Protein AF-A0A0S8K098-F1 (afdb_monomer_lite)

Foldseek 3Di:
DVVCVVQPPCCVPPPPLVVLVVVLVVLCCCQVPVCQVVLQVVCCVPPVDDPDGRDGPCCPPNNVNVVVSCVSNVVSVVVVVVVVVVVVVVVVVD

Structure (mmCIF, N/CA/C/O backbone):
data_AF-A0A0S8K098-F1
#
_entry.id   AF-A0A0S8K098-F1
#
loop_
_atom_site.group_PDB
_atom_site.id
_atom_site.type_symbol
_atom_site.label_atom_id
_atom_site.label_alt_id
_atom_site.label_comp_id
_atom_site.label_asym_id
_atom_site.label_entity_id
_atom_site.label_seq_id
_atom_site.pdbx_PDB_ins_code
_atom_site.Cartn_x
_atom_site.Cartn_y
_atom_site.Cartn_z
_atom_site.occupancy
_atom_site.B_iso_or_equiv
_atom_site.auth_seq_id
_atom_site.auth_comp_id
_atom_site.auth_asym_id
_atom_site.auth_atom_id
_atom_site.pdbx_PDB_model_num
ATOM 1 N N . MET A 1 1 ? -26.583 -14.769 -9.187 1.00 51.81 1 MET A N 1
ATOM 2 C CA . MET A 1 1 ? -26.364 -15.843 -8.188 1.00 51.81 1 MET A CA 1
ATOM 3 C C . MET A 1 1 ? -24.933 -16.410 -8.163 1.00 51.81 1 MET A C 1
ATOM 5 O O . MET A 1 1 ? -24.611 -17.131 -7.235 1.00 51.81 1 MET A O 1
ATOM 9 N N . VAL A 1 2 ? -24.041 -16.075 -9.111 1.00 57.16 2 VAL A N 1
ATOM 10 C CA . VAL A 1 2 ? -22.662 -16.619 -9.139 1.00 57.16 2 VAL A CA 1
ATOM 11 C C . VAL A 1 2 ? -21.720 -15.933 -8.135 1.00 57.16 2 VAL A C 1
ATOM 13 O O . VAL A 1 2 ? -20.857 -16.592 -7.568 1.00 57.16 2 VAL A O 1
ATOM 16 N N . MET A 1 3 ? -21.920 -14.642 -7.844 1.00 55.78 3 MET A N 1
ATOM 17 C CA . MET A 1 3 ? -21.032 -13.882 -6.945 1.00 55.78 3 MET A CA 1
ATOM 18 C C . MET A 1 3 ? -21.158 -14.274 -5.463 1.00 55.78 3 MET A C 1
ATOM 20 O O . MET A 1 3 ? -20.157 -14.286 -4.755 1.00 55.78 3 MET A O 1
ATOM 24 N N . ALA A 1 4 ? -22.349 -14.684 -5.013 1.00 58.31 4 ALA A N 1
ATOM 25 C CA . ALA A 1 4 ? -22.595 -15.094 -3.624 1.00 58.31 4 ALA A CA 1
ATOM 26 C C . ALA A 1 4 ? -21.876 -16.400 -3.231 1.00 58.31 4 ALA A C 1
ATOM 28 O O . ALA A 1 4 ? -21.648 -16.659 -2.056 1.00 58.31 4 ALA A O 1
ATOM 29 N N . LYS A 1 5 ? -21.495 -17.236 -4.209 1.00 59.31 5 LYS A N 1
ATOM 30 C CA . LYS A 1 5 ? -20.763 -18.484 -3.944 1.00 59.31 5 LYS A CA 1
ATOM 31 C C . LYS A 1 5 ? -19.287 -18.242 -3.602 1.00 59.31 5 LYS A C 1
ATOM 33 O O . LYS A 1 5 ? -18.704 -19.029 -2.866 1.00 59.31 5 LYS A O 1
ATOM 38 N N . TRP A 1 6 ? -18.686 -17.187 -4.154 1.00 61.25 6 TRP A N 1
ATOM 39 C CA . TRP A 1 6 ? -17.267 -16.859 -3.959 1.00 61.25 6 TRP A CA 1
ATOM 40 C C . TRP A 1 6 ? -17.048 -15.910 -2.784 1.00 61.25 6 TRP A C 1
ATOM 42 O O . TRP A 1 6 ? -16.055 -16.020 -2.070 1.00 61.25 6 TRP A O 1
ATOM 52 N N . PHE A 1 7 ? -18.006 -15.014 -2.561 1.00 63.59 7 PHE A N 1
ATOM 53 C CA . PHE A 1 7 ? -18.034 -14.095 -1.437 1.00 63.59 7 PHE A CA 1
ATOM 54 C C . PHE A 1 7 ? -19.246 -14.464 -0.586 1.00 63.59 7 PHE A C 1
ATOM 56 O O . PHE A 1 7 ? -20.337 -13.945 -0.808 1.00 63.59 7 PHE A O 1
ATOM 63 N N . GLY A 1 8 ? -19.072 -15.421 0.332 1.00 66.62 8 GLY A N 1
ATOM 64 C CA . GLY A 1 8 ? -20.110 -15.733 1.317 1.00 66.62 8 GLY A CA 1
ATOM 65 C C . GLY A 1 8 ? -20.501 -14.475 2.100 1.00 66.62 8 GLY A C 1
ATOM 66 O O . GLY A 1 8 ? -19.711 -13.531 2.166 1.00 66.62 8 GLY A O 1
ATOM 67 N N . ASP A 1 9 ? -21.691 -14.469 2.704 1.00 69.00 9 ASP A N 1
ATOM 68 C CA . ASP A 1 9 ? -22.318 -13.280 3.317 1.00 69.00 9 ASP A CA 1
ATOM 69 C C . ASP A 1 9 ? -21.433 -12.525 4.338 1.00 69.00 9 ASP A C 1
ATOM 71 O O . ASP A 1 9 ? -21.672 -11.357 4.637 1.00 69.00 9 ASP A O 1
ATOM 75 N N . ASP A 1 10 ? -20.368 -13.155 4.836 1.00 77.94 10 ASP A N 1
ATOM 76 C CA . ASP A 1 10 ? -19.429 -12.599 5.811 1.00 77.94 10 ASP A CA 1
ATOM 77 C C . ASP A 1 10 ? -18.129 -12.006 5.207 1.00 77.94 10 ASP A C 1
ATOM 79 O O . ASP A 1 10 ? -17.351 -11.359 5.909 1.00 77.94 10 ASP A O 1
ATOM 83 N N . TRP A 1 11 ? -17.874 -12.148 3.898 1.00 82.00 11 TRP A N 1
ATOM 84 C CA . TRP A 1 11 ? -16.592 -11.756 3.281 1.00 82.00 11 TRP A CA 1
ATOM 85 C C . TRP A 1 11 ? -16.235 -10.276 3.492 1.00 82.00 11 TRP A C 1
ATOM 87 O O . TRP A 1 11 ? -15.098 -9.947 3.845 1.00 82.00 11 TRP A O 1
ATOM 97 N N . MET A 1 12 ? -17.215 -9.381 3.334 1.00 77.38 12 MET A N 1
ATOM 98 C CA . MET A 1 12 ? -17.026 -7.940 3.549 1.00 77.38 12 MET A CA 1
ATOM 99 C C . MET A 1 12 ? -16.654 -7.604 5.001 1.00 77.38 12 MET A C 1
ATOM 101 O O . MET A 1 12 ? -15.981 -6.604 5.246 1.00 77.38 12 MET A O 1
ATOM 105 N N . ARG A 1 13 ? -17.071 -8.430 5.969 1.00 72.31 13 ARG A N 1
ATOM 106 C CA . ARG A 1 13 ? -16.773 -8.236 7.393 1.00 72.31 13 ARG A CA 1
ATOM 107 C C . ARG A 1 13 ? -15.424 -8.823 7.782 1.00 72.31 13 ARG A C 1
ATOM 109 O O . ARG A 1 13 ? -14.664 -8.151 8.476 1.00 72.31 13 ARG A O 1
ATOM 116 N N . THR A 1 14 ? -15.123 -10.046 7.352 1.00 78.12 14 THR A N 1
ATOM 117 C CA . THR A 1 14 ? -13.954 -10.784 7.855 1.00 78.12 14 THR A CA 1
ATOM 118 C C . THR A 1 14 ? -12.743 -10.738 6.936 1.00 78.12 14 THR A C 1
ATOM 120 O O . THR A 1 14 ? -11.621 -10.610 7.424 1.00 78.12 14 THR A O 1
ATOM 123 N N . GLN A 1 15 ? -12.937 -10.795 5.618 1.00 84.19 15 GLN A N 1
ATOM 124 C CA . GLN A 1 15 ? -11.840 -10.946 4.655 1.00 84.19 15 GLN A CA 1
ATOM 125 C C . GLN A 1 15 ? -11.424 -9.628 3.996 1.00 84.19 15 GLN A C 1
ATOM 127 O O . GLN A 1 15 ? -10.258 -9.463 3.648 1.00 84.19 15 GLN A O 1
ATOM 132 N N . TRP A 1 16 ? -12.323 -8.649 3.868 1.00 87.25 16 TRP A N 1
ATOM 133 C CA . TRP A 1 16 ? -11.989 -7.373 3.223 1.00 87.25 16 TRP A CA 1
ATOM 134 C C . TRP A 1 16 ? -10.829 -6.635 3.918 1.00 87.25 16 TRP A C 1
ATOM 136 O O . TRP A 1 16 ? -9.880 -6.206 3.261 1.00 87.25 16 TRP A O 1
ATOM 146 N N . ARG A 1 17 ? -10.851 -6.554 5.257 1.00 88.50 17 ARG A N 1
ATOM 147 C CA . ARG A 1 17 ? -9.817 -5.865 6.056 1.00 88.50 17 ARG A CA 1
ATOM 148 C C . ARG A 1 17 ? -8.399 -6.418 5.816 1.00 88.50 17 ARG A C 1
ATOM 150 O O . ARG A 1 17 ? -7.515 -5.617 5.511 1.00 88.50 17 ARG A O 1
ATOM 157 N N . PRO A 1 18 ? -8.138 -7.739 5.920 1.00 90.25 18 PRO A N 1
ATOM 158 C CA . PRO A 1 18 ? -6.819 -8.286 5.599 1.00 90.25 18 PRO A CA 1
ATOM 159 C C . PRO A 1 18 ? -6.489 -8.208 4.102 1.00 90.25 18 PRO A C 1
ATOM 161 O O . PRO A 1 18 ? -5.332 -7.965 3.756 1.00 90.25 18 PRO A O 1
ATOM 164 N N . MET A 1 19 ? -7.475 -8.333 3.207 1.00 91.62 19 MET A N 1
ATOM 165 C CA . MET A 1 19 ? -7.230 -8.242 1.763 1.00 91.62 19 MET A CA 1
ATOM 166 C C . MET A 1 19 ? -6.710 -6.869 1.327 1.00 91.62 19 MET A C 1
ATOM 168 O O . MET A 1 19 ? -5.837 -6.808 0.464 1.00 91.62 19 MET A O 1
ATOM 172 N N . MET A 1 20 ? -7.155 -5.775 1.956 1.00 92.31 20 MET A N 1
ATOM 173 C CA . MET A 1 20 ? -6.613 -4.439 1.670 1.00 92.31 20 MET A CA 1
ATOM 174 C C . MET A 1 20 ? -5.112 -4.335 1.978 1.00 92.31 20 MET A C 1
ATOM 176 O O . MET A 1 20 ? -4.376 -3.696 1.225 1.00 92.31 20 MET A O 1
ATOM 180 N N . ALA A 1 21 ? -4.636 -4.992 3.043 1.00 93.56 21 ALA A N 1
ATOM 181 C CA . ALA A 1 21 ? -3.213 -5.016 3.386 1.00 93.56 21 ALA A CA 1
ATOM 182 C C . ALA A 1 21 ? -2.402 -5.831 2.372 1.00 93.56 21 ALA A C 1
ATOM 184 O O . ALA A 1 21 ? -1.315 -5.421 1.970 1.00 93.56 21 ALA A O 1
ATOM 185 N N . ILE A 1 22 ? -2.949 -6.961 1.919 1.00 95.00 22 ILE A N 1
ATOM 186 C CA . ILE A 1 22 ? -2.309 -7.811 0.910 1.00 95.00 22 ILE A CA 1
ATOM 187 C C . ILE A 1 22 ? -2.180 -7.057 -0.415 1.00 95.00 22 ILE A C 1
ATOM 189 O O . ILE A 1 22 ? -1.095 -7.014 -0.990 1.00 95.00 22 ILE A O 1
ATOM 193 N N . VAL A 1 23 ? -3.254 -6.407 -0.869 1.00 95.56 23 VAL A N 1
ATOM 194 C CA . VAL A 1 23 ? -3.242 -5.593 -2.093 1.00 95.56 23 VAL A CA 1
ATOM 195 C C . VAL A 1 23 ? -2.198 -4.478 -2.000 1.00 95.56 23 VAL A C 1
ATOM 197 O O . VAL A 1 23 ? -1.405 -4.318 -2.925 1.00 95.56 23 VAL A O 1
ATOM 200 N N . TYR A 1 24 ? -2.137 -3.763 -0.871 1.00 96.44 24 TYR A N 1
ATOM 201 C CA . TYR A 1 24 ? -1.124 -2.730 -0.639 1.00 96.44 24 TYR A CA 1
ATOM 202 C C . TYR A 1 24 ? 0.304 -3.272 -0.770 1.00 96.44 24 TYR A C 1
ATOM 204 O O . TYR A 1 24 ? 1.132 -2.690 -1.472 1.00 96.44 24 TYR A O 1
ATOM 212 N N . MET A 1 25 ? 0.590 -4.409 -0.130 1.00 96.56 25 MET A N 1
ATOM 213 C CA . MET A 1 25 ? 1.920 -5.018 -0.165 1.00 96.56 25 MET A CA 1
ATOM 214 C C . MET A 1 25 ? 2.298 -5.512 -1.561 1.00 96.56 25 MET A C 1
ATOM 216 O O . MET A 1 25 ? 3.437 -5.311 -1.974 1.00 96.56 25 MET A O 1
ATOM 220 N N . ILE A 1 26 ? 1.358 -6.109 -2.300 1.00 97.50 26 ILE A N 1
ATOM 221 C CA . ILE A 1 26 ? 1.597 -6.563 -3.677 1.00 97.50 26 ILE A CA 1
ATOM 222 C C . ILE A 1 26 ? 1.929 -5.375 -4.578 1.00 97.50 26 ILE A C 1
ATOM 224 O O . ILE A 1 26 ? 2.918 -5.428 -5.303 1.00 97.50 26 ILE A O 1
ATOM 228 N N . ILE A 1 27 ? 1.149 -4.293 -4.508 1.00 96.69 27 ILE A N 1
ATOM 229 C CA . ILE A 1 27 ? 1.376 -3.112 -5.349 1.00 96.69 27 ILE A CA 1
ATOM 230 C C . ILE A 1 27 ? 2.756 -2.505 -5.063 1.00 96.69 27 ILE A C 1
ATOM 232 O O . ILE A 1 27 ? 3.515 -2.264 -5.999 1.00 96.69 27 ILE A O 1
ATOM 236 N N . ASN A 1 28 ? 3.122 -2.337 -3.788 1.00 96.25 28 ASN A N 1
ATOM 237 C CA . ASN A 1 28 ? 4.435 -1.797 -3.421 1.00 96.25 28 ASN A CA 1
ATOM 238 C C . ASN A 1 28 ? 5.587 -2.726 -3.821 1.00 96.25 28 ASN A C 1
ATOM 240 O O . ASN A 1 28 ? 6.641 -2.254 -4.238 1.00 96.25 28 ASN A O 1
ATOM 244 N N . LEU A 1 29 ? 5.405 -4.045 -3.707 1.00 97.25 29 LEU A N 1
ATOM 245 C CA . LEU A 1 29 ? 6.403 -5.019 -4.145 1.00 97.25 29 LEU A CA 1
ATOM 246 C C . LEU A 1 29 ? 6.605 -4.943 -5.661 1.00 97.25 29 LEU A C 1
ATOM 248 O O . LEU A 1 29 ? 7.737 -4.951 -6.141 1.00 97.25 29 LEU A O 1
ATOM 252 N N . CYS A 1 30 ? 5.520 -4.839 -6.426 1.00 96.50 30 CYS A N 1
ATOM 253 C CA . CYS A 1 30 ? 5.612 -4.661 -7.866 1.00 96.50 30 CYS A CA 1
ATOM 254 C C . CYS A 1 30 ? 6.345 -3.364 -8.225 1.00 96.50 30 CYS A C 1
ATOM 256 O O . CYS A 1 30 ? 7.259 -3.402 -9.044 1.00 96.50 30 CYS A O 1
ATOM 258 N N . ASP A 1 31 ? 6.001 -2.247 -7.587 1.00 95.88 31 ASP A N 1
ATOM 259 C CA . ASP A 1 31 ? 6.523 -0.931 -7.958 1.00 95.88 31 ASP A CA 1
ATOM 260 C C . ASP A 1 31 ? 7.970 -0.675 -7.503 1.00 95.88 31 ASP A C 1
ATOM 262 O O . ASP A 1 31 ? 8.730 -0.010 -8.205 1.00 95.88 31 ASP A O 1
ATOM 266 N N . PHE A 1 32 ? 8.392 -1.242 -6.367 1.00 94.25 32 PHE A N 1
ATOM 267 C CA . PHE A 1 32 ? 9.752 -1.052 -5.847 1.00 94.25 32 PHE A CA 1
ATOM 268 C C . PHE A 1 32 ? 10.725 -2.190 -6.156 1.00 94.25 32 PHE A C 1
ATOM 270 O O . PHE A 1 32 ? 11.933 -1.975 -6.074 1.00 94.25 32 PHE A O 1
ATOM 277 N N . LEU A 1 33 ? 10.241 -3.386 -6.506 1.00 95.62 33 LEU A N 1
ATOM 278 C CA . LEU A 1 33 ? 11.108 -4.529 -6.806 1.00 95.62 33 LEU A CA 1
ATOM 279 C C . LEU A 1 33 ? 10.946 -5.005 -8.247 1.00 95.62 33 LEU A C 1
ATOM 281 O O . LEU A 1 33 ? 11.915 -5.019 -9.003 1.00 95.62 33 LEU A O 1
ATOM 285 N N . VAL A 1 34 ? 9.734 -5.397 -8.640 1.00 96.06 34 VAL A N 1
ATOM 286 C CA . VAL A 1 34 ? 9.528 -6.086 -9.924 1.00 96.06 34 VAL A CA 1
ATOM 287 C C . VAL A 1 34 ? 9.749 -5.139 -11.103 1.00 96.06 34 VAL A C 1
ATOM 289 O O . VAL A 1 34 ? 10.544 -5.443 -11.991 1.00 96.06 34 VAL A O 1
ATOM 292 N N . PHE A 1 35 ? 9.088 -3.983 -11.119 1.00 95.06 35 PHE A N 1
ATOM 293 C CA . PHE A 1 35 ? 9.157 -3.046 -12.238 1.00 95.06 35 PHE A CA 1
ATOM 294 C C . PHE A 1 35 ? 10.541 -2.415 -12.424 1.00 95.06 35 PHE A C 1
ATOM 296 O O . PHE A 1 35 ? 10.994 -2.402 -13.565 1.00 95.06 35 PHE A O 1
ATOM 303 N N . PRO A 1 36 ? 11.284 -1.998 -11.379 1.00 94.12 36 PRO A N 1
ATOM 304 C CA . PRO A 1 36 ? 12.660 -1.525 -11.546 1.00 94.12 36 PRO A CA 1
ATOM 305 C C . PRO A 1 36 ? 13.592 -2.564 -12.176 1.00 94.12 36 PRO A C 1
ATOM 307 O O . PRO A 1 36 ? 14.401 -2.222 -13.044 1.00 94.12 36 PRO A O 1
ATOM 310 N N . ILE A 1 37 ? 13.463 -3.837 -11.781 1.00 93.88 37 ILE A N 1
ATOM 311 C CA . ILE A 1 37 ? 14.260 -4.933 -12.349 1.00 93.88 37 ILE A CA 1
ATOM 312 C C . ILE A 1 37 ? 13.886 -5.139 -13.817 1.00 93.88 37 ILE A C 1
ATOM 314 O O . ILE A 1 37 ? 14.762 -5.133 -14.681 1.00 93.88 37 ILE A O 1
ATOM 318 N N . VAL A 1 38 ? 12.592 -5.270 -14.117 1.00 94.06 38 VAL A N 1
ATOM 319 C CA . VAL A 1 38 ? 12.105 -5.460 -15.491 1.00 94.06 38 VAL A CA 1
ATOM 320 C C . VAL A 1 38 ? 12.507 -4.281 -16.384 1.00 94.06 38 VAL A C 1
ATOM 322 O O . VAL A 1 38 ? 13.012 -4.492 -17.483 1.00 94.06 38 VAL A O 1
ATOM 325 N N . TRP A 1 39 ? 12.365 -3.047 -15.899 1.00 92.62 39 TRP A N 1
ATOM 326 C CA . TRP A 1 39 ? 12.738 -1.821 -16.608 1.00 92.62 39 TRP A CA 1
ATOM 327 C C . TRP A 1 39 ? 14.233 -1.758 -16.929 1.00 92.62 39 TRP A C 1
ATOM 329 O O . TRP A 1 39 ? 14.624 -1.364 -18.029 1.00 92.62 39 TRP A O 1
ATOM 339 N N . THR A 1 40 ? 15.072 -2.199 -15.992 1.00 90.81 40 THR A N 1
ATOM 340 C CA . THR A 1 40 ? 16.523 -2.283 -16.191 1.00 90.81 40 THR A CA 1
ATOM 341 C C . THR A 1 40 ? 16.878 -3.337 -17.240 1.00 90.81 40 THR A C 1
ATOM 343 O O . THR A 1 40 ? 17.663 -3.065 -18.147 1.00 90.81 40 THR A O 1
ATOM 346 N N . LEU A 1 41 ? 16.265 -4.523 -17.170 1.00 91.50 41 LEU A N 1
ATOM 347 C CA . LEU A 1 41 ? 16.491 -5.590 -18.147 1.00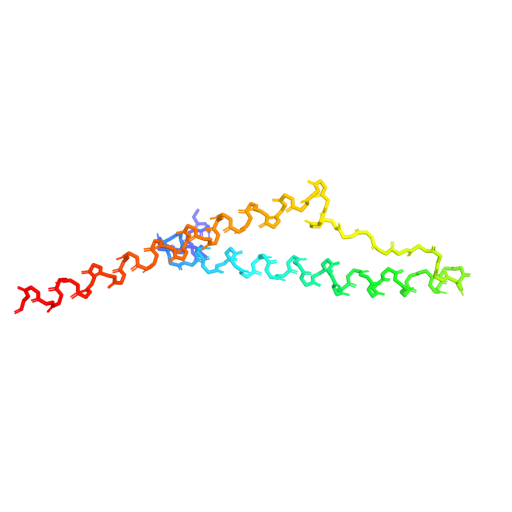 91.50 41 LEU A CA 1
ATOM 348 C C . LEU A 1 41 ? 16.062 -5.171 -19.558 1.00 91.50 41 LEU A C 1
ATOM 350 O O . LEU A 1 41 ? 16.794 -5.432 -20.511 1.00 91.50 41 LEU A O 1
ATOM 354 N N . LEU A 1 42 ? 14.918 -4.498 -19.700 1.00 90.88 42 LEU A N 1
ATOM 355 C CA . LEU A 1 42 ? 14.431 -4.008 -20.993 1.00 90.88 42 LEU A CA 1
ATOM 356 C C . LEU A 1 42 ? 15.395 -2.996 -21.629 1.00 90.88 42 LEU A C 1
ATOM 358 O O . LEU A 1 42 ? 15.685 -3.101 -22.819 1.00 90.88 42 LEU A O 1
ATOM 362 N N . GLN A 1 43 ? 15.947 -2.067 -20.845 1.00 88.06 43 GLN A N 1
ATOM 363 C CA . GLN A 1 43 ? 16.925 -1.094 -21.347 1.00 88.06 43 GLN A CA 1
ATOM 364 C C . GLN A 1 43 ? 18.236 -1.743 -21.804 1.00 88.06 43 GLN A C 1
ATOM 366 O O . GLN A 1 43 ? 18.793 -1.355 -22.832 1.00 88.06 43 GLN A O 1
ATOM 371 N N . ILE A 1 44 ? 18.707 -2.765 -21.083 1.00 88.50 44 ILE A N 1
ATOM 372 C CA . ILE A 1 44 ? 19.913 -3.515 -21.462 1.00 88.50 44 ILE A CA 1
ATOM 373 C C . ILE A 1 44 ? 19.712 -4.234 -22.803 1.00 88.50 44 ILE A C 1
ATOM 375 O O . ILE A 1 44 ? 20.607 -4.200 -23.642 1.00 88.50 44 ILE A O 1
ATOM 379 N N . HIS A 1 45 ? 18.545 -4.847 -23.027 1.00 85.94 45 HIS A N 1
ATOM 380 C CA . HIS A 1 45 ? 18.254 -5.551 -24.282 1.00 85.94 45 HIS A CA 1
ATOM 381 C C . HIS A 1 45 ? 17.999 -4.608 -25.466 1.00 85.94 45 HIS A C 1
ATOM 383 O O . HIS A 1 45 ? 18.236 -5.004 -26.603 1.00 85.94 45 HIS A O 1
ATOM 389 N N . GLY A 1 46 ? 17.507 -3.390 -25.219 1.00 81.38 46 GLY A N 1
ATOM 390 C CA . GLY A 1 46 ? 17.222 -2.412 -26.271 1.00 81.38 46 GLY A CA 1
ATOM 391 C C . GLY A 1 46 ? 18.466 -1.672 -26.765 1.00 81.38 46 GLY A C 1
ATOM 392 O O . GLY A 1 46 ? 18.832 -1.780 -27.931 1.00 81.38 46 GLY A O 1
ATOM 393 N N . GLU A 1 47 ? 19.116 -0.913 -25.878 1.00 74.00 47 GLU A N 1
ATOM 394 C CA . GLU A 1 47 ? 20.180 0.038 -26.254 1.00 74.00 47 GLU A CA 1
ATOM 395 C C . GLU A 1 47 ? 21.541 -0.278 -25.608 1.00 74.00 47 G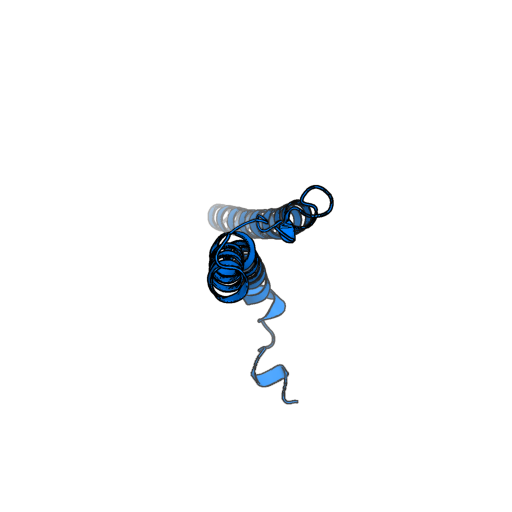LU A C 1
ATOM 397 O O . GLU A 1 47 ? 22.522 0.437 -25.820 1.00 74.00 47 GLU A O 1
ATOM 402 N N . GLY A 1 48 ? 21.631 -1.344 -24.802 1.00 71.81 48 GLY A N 1
ATOM 403 C CA . GLY A 1 48 ? 22.872 -1.758 -24.135 1.00 71.81 48 GLY A CA 1
ATOM 404 C C . GLY A 1 48 ? 23.351 -0.810 -23.028 1.00 71.81 48 GLY A C 1
ATOM 405 O O . GLY A 1 48 ? 24.457 -0.976 -22.512 1.00 71.81 48 GLY A O 1
ATOM 406 N N . LYS A 1 49 ? 22.541 0.189 -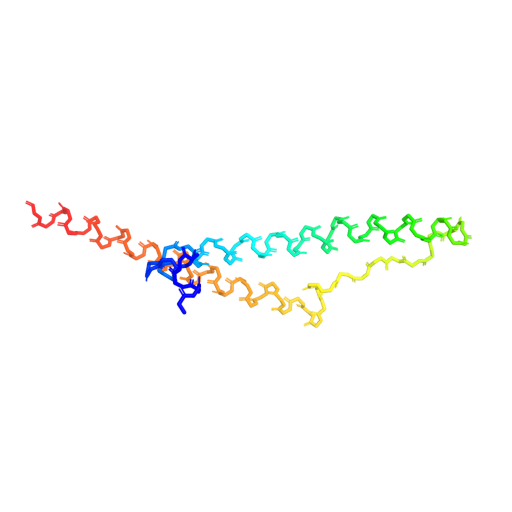22.650 1.00 74.94 49 LYS A N 1
ATOM 407 C CA . LYS A 1 49 ? 22.833 1.171 -21.598 1.00 74.94 49 LYS A CA 1
ATOM 408 C C . LYS A 1 49 ? 21.588 1.416 -20.748 1.00 74.94 49 LYS A C 1
ATOM 410 O O . LYS A 1 49 ? 20.502 1.612 -21.278 1.00 74.94 49 LYS A O 1
ATOM 415 N N . VAL A 1 50 ? 21.756 1.451 -19.426 1.00 78.31 50 VAL A N 1
ATOM 416 C CA . VAL A 1 50 ? 20.692 1.841 -18.487 1.00 78.31 50 VAL A CA 1
ATOM 417 C C . VAL A 1 50 ? 20.760 3.355 -18.311 1.00 78.31 50 VAL A C 1
ATOM 419 O O . VAL A 1 50 ? 21.542 3.857 -17.506 1.00 78.31 50 VAL A O 1
ATOM 422 N N . ALA A 1 51 ? 20.004 4.089 -19.125 1.00 80.12 51 ALA A N 1
ATOM 423 C CA . ALA A 1 51 ? 20.033 5.551 -19.144 1.00 80.12 51 ALA A CA 1
ATOM 424 C C . ALA A 1 51 ? 18.930 6.185 -18.284 1.00 80.12 51 ALA A C 1
ATOM 426 O O . ALA A 1 51 ? 19.049 7.350 -17.905 1.00 80.12 51 ALA A O 1
ATOM 427 N N . GLN A 1 52 ? 17.850 5.455 -17.989 1.00 87.69 52 GLN A N 1
ATOM 428 C CA . GLN A 1 52 ? 16.684 5.972 -17.269 1.00 87.69 52 GLN A CA 1
ATOM 429 C C . GLN A 1 52 ? 16.357 5.114 -16.047 1.00 87.69 52 GLN A C 1
ATOM 431 O O . GLN A 1 52 ? 16.128 3.910 -16.152 1.00 87.69 52 GLN A O 1
ATOM 436 N N . GLN A 1 53 ? 16.277 5.739 -14.875 1.00 89.56 53 GLN A N 1
ATOM 437 C CA . GLN A 1 53 ? 15.820 5.068 -13.661 1.00 89.56 53 GLN A CA 1
ATOM 438 C C . GLN A 1 53 ? 14.291 4.904 -13.680 1.00 89.56 53 GLN A C 1
ATOM 440 O O . GLN A 1 53 ? 13.577 5.765 -14.192 1.00 89.56 53 GLN A O 1
ATOM 445 N N . TRP A 1 54 ? 13.784 3.811 -13.101 1.00 92.94 54 TRP A N 1
ATOM 446 C CA . TRP A 1 54 ? 12.351 3.665 -12.838 1.00 92.94 54 TRP A CA 1
ATOM 447 C C . TRP A 1 54 ? 11.878 4.741 -11.854 1.00 92.94 54 TRP A C 1
ATOM 449 O O . TRP A 1 54 ? 12.484 4.926 -10.795 1.00 92.94 54 TRP A O 1
ATOM 459 N N . VAL A 1 55 ? 10.784 5.422 -12.194 1.00 93.38 55 VAL A N 1
ATOM 460 C CA . VAL A 1 55 ? 10.099 6.365 -11.305 1.00 93.38 55 VAL A CA 1
ATOM 461 C C . VAL A 1 55 ? 8.895 5.639 -10.702 1.00 93.38 55 VAL A C 1
ATOM 463 O O . VAL A 1 55 ? 7.963 5.332 -11.446 1.00 93.38 55 VAL A O 1
ATOM 466 N N . PRO A 1 56 ? 8.892 5.353 -9.387 1.00 93.44 56 PRO A N 1
ATOM 467 C CA . PRO A 1 56 ? 7.809 4.606 -8.758 1.00 93.44 56 PRO A CA 1
ATOM 468 C C . PRO A 1 56 ? 6.467 5.331 -8.867 1.00 93.44 56 PRO A C 1
ATOM 470 O O . PRO A 1 56 ? 6.353 6.521 -8.556 1.00 93.44 56 PRO A O 1
ATOM 473 N N . LEU A 1 57 ? 5.435 4.600 -9.275 1.00 93.69 57 LEU A N 1
ATOM 474 C CA . LEU A 1 57 ? 4.078 5.116 -9.432 1.00 93.69 57 LEU A CA 1
ATOM 475 C C . LEU A 1 57 ? 3.390 5.363 -8.083 1.00 93.69 57 LEU A C 1
ATOM 477 O O . LEU A 1 57 ? 2.614 6.310 -7.962 1.00 93.69 57 LEU A O 1
ATOM 481 N N . THR A 1 58 ? 3.684 4.569 -7.052 1.00 95.75 58 THR A N 1
ATOM 482 C CA . THR A 1 58 ? 3.101 4.726 -5.710 1.00 95.75 58 THR A CA 1
ATOM 483 C C . THR A 1 58 ? 3.638 5.954 -4.976 1.00 95.75 58 THR A C 1
ATOM 485 O O . THR A 1 58 ? 2.971 6.462 -4.074 1.00 95.75 58 THR A O 1
ATOM 488 N N . LEU A 1 59 ? 4.800 6.475 -5.389 1.00 95.31 59 LEU A N 1
ATOM 489 C CA . LEU A 1 59 ? 5.356 7.754 -4.931 1.00 95.31 59 LEU A CA 1
ATOM 490 C C . LEU A 1 59 ? 4.879 8.951 -5.762 1.00 95.31 59 LEU A C 1
ATOM 492 O O . LEU A 1 59 ? 5.164 10.099 -5.407 1.00 95.31 59 LEU A 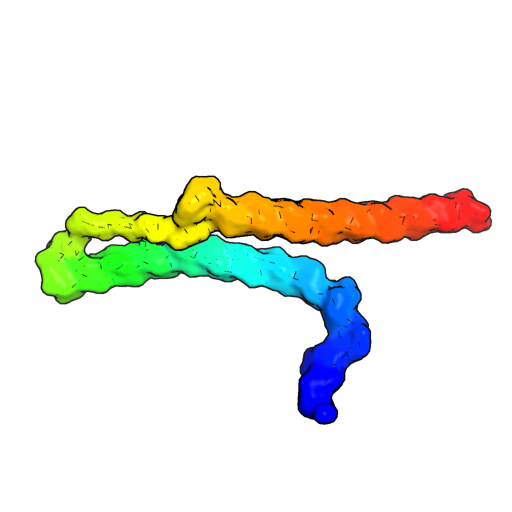O 1
ATOM 496 N N . SER A 1 60 ? 4.128 8.712 -6.839 1.00 91.88 60 SER A N 1
ATOM 497 C CA . SER A 1 60 ? 3.573 9.786 -7.653 1.00 91.88 60 SER A CA 1
ATOM 498 C C . SER A 1 60 ? 2.675 10.704 -6.820 1.00 91.88 60 SER A C 1
ATOM 500 O O . SER A 1 60 ? 2.042 10.296 -5.840 1.00 91.88 60 SER A O 1
ATOM 502 N N . ASN A 1 61 ? 2.655 11.980 -7.203 1.00 92.00 61 ASN A N 1
ATOM 503 C CA . ASN A 1 61 ? 1.929 13.045 -6.518 1.00 92.00 61 ASN A CA 1
ATOM 504 C C . ASN A 1 61 ? 2.260 13.165 -5.013 1.00 92.00 61 ASN A C 1
ATOM 506 O O . ASN A 1 61 ? 1.385 13.445 -4.201 1.00 92.00 61 ASN A O 1
ATOM 510 N N . GLY A 1 62 ? 3.514 12.911 -4.623 1.00 92.44 62 GLY A N 1
ATOM 511 C CA . GLY A 1 62 ? 3.952 12.991 -3.225 1.00 92.44 62 GLY A CA 1
ATOM 512 C C . GLY A 1 62 ? 3.575 11.776 -2.374 1.00 92.44 62 GLY A C 1
ATOM 513 O O . GLY A 1 62 ? 3.520 11.877 -1.152 1.00 92.44 62 GLY A O 1
ATOM 514 N N . GLY A 1 63 ? 3.297 10.627 -2.995 1.00 94.31 63 GLY A N 1
ATOM 515 C CA . GLY A 1 63 ? 3.014 9.388 -2.271 1.00 94.31 63 GLY A CA 1
ATOM 516 C C . GLY A 1 63 ? 1.593 9.291 -1.716 1.00 94.31 63 GLY A C 1
ATOM 517 O O . GLY A 1 63 ? 1.367 8.596 -0.723 1.00 94.31 63 GLY A O 1
ATOM 518 N N . LEU A 1 64 ? 0.616 9.956 -2.349 1.00 95.56 64 LEU A N 1
ATOM 519 C CA . LEU A 1 64 ? -0.790 9.916 -1.915 1.00 95.56 64 LEU A CA 1
ATOM 520 C C . LEU A 1 64 ? -1.352 8.494 -1.826 1.00 95.56 64 LEU A C 1
ATOM 522 O O . LEU A 1 64 ? -2.218 8.236 -0.993 1.00 95.56 64 LEU A O 1
ATOM 526 N N . PHE A 1 65 ? -0.839 7.565 -2.635 1.00 95.88 65 PHE A N 1
ATOM 527 C CA . PHE A 1 65 ? -1.186 6.150 -2.542 1.00 95.88 65 PHE A CA 1
ATOM 528 C C . PHE A 1 65 ? -0.874 5.580 -1.147 1.00 95.88 65 PHE A C 1
ATOM 530 O O . PHE A 1 65 ? -1.746 4.993 -0.507 1.00 95.88 65 PHE A O 1
ATOM 537 N N . HIS A 1 66 ? 0.336 5.814 -0.630 1.00 96.56 66 HIS A N 1
ATOM 538 C CA . HIS A 1 66 ? 0.742 5.350 0.698 1.00 96.56 66 HIS A CA 1
ATOM 539 C C . HIS A 1 66 ? -0.043 6.037 1.812 1.00 96.56 66 HIS A C 1
ATOM 541 O O . HIS A 1 66 ? -0.429 5.383 2.777 1.00 96.56 66 HIS A O 1
ATOM 547 N N . MET A 1 67 ? -0.332 7.330 1.661 1.00 96.50 67 MET A N 1
ATOM 548 C CA . MET A 1 67 ? -1.155 8.074 2.618 1.00 96.50 67 MET A CA 1
ATOM 549 C C . MET A 1 67 ? -2.580 7.510 2.691 1.00 96.50 67 MET A C 1
ATOM 551 O O . MET A 1 67 ? -3.093 7.257 3.782 1.00 96.50 67 MET A O 1
ATOM 555 N N . ALA A 1 68 ? -3.206 7.250 1.540 1.00 95.94 68 ALA A N 1
ATOM 556 C CA . ALA A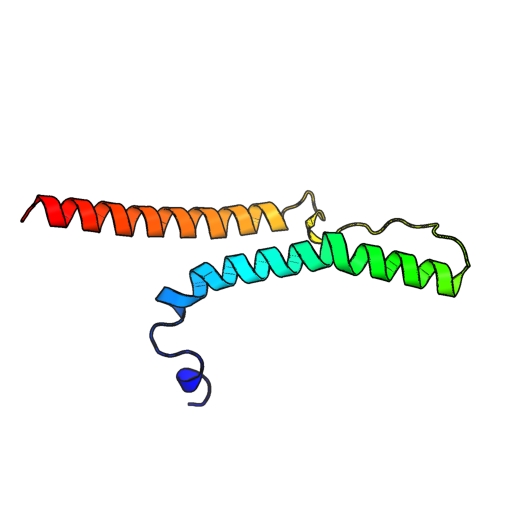 1 68 ? -4.553 6.693 1.468 1.00 95.94 68 ALA A CA 1
ATOM 557 C C . ALA A 1 68 ? -4.620 5.277 2.060 1.00 95.94 6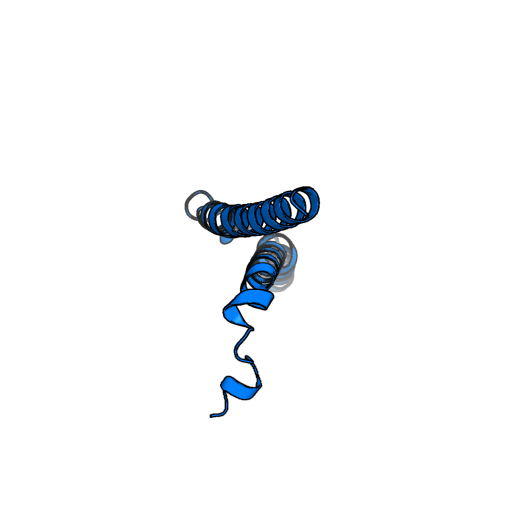8 ALA A C 1
ATOM 559 O O . ALA A 1 68 ? -5.475 4.993 2.900 1.00 95.94 68 ALA A O 1
ATOM 560 N N . PHE A 1 69 ? -3.690 4.394 1.684 1.00 96.56 69 PHE A N 1
ATOM 561 C CA . PHE A 1 69 ? -3.625 3.050 2.261 1.00 96.56 69 PHE A CA 1
ATOM 562 C C . PHE A 1 69 ? -3.245 3.064 3.743 1.00 96.56 69 PHE A C 1
ATOM 564 O O . PHE A 1 69 ? -3.793 2.277 4.511 1.00 96.56 69 PHE A O 1
ATOM 571 N N . GLY A 1 70 ? -2.386 3.987 4.174 1.00 95.50 70 GLY A N 1
ATOM 572 C CA . GLY A 1 70 ? -2.074 4.209 5.584 1.00 95.50 70 GLY A CA 1
ATOM 573 C C . GLY A 1 70 ? -3.319 4.557 6.398 1.00 95.50 70 GLY A C 1
ATOM 574 O O . GLY A 1 70 ? -3.533 3.980 7.463 1.00 95.50 70 GLY A O 1
ATOM 575 N N . ALA A 1 71 ? -4.195 5.416 5.868 1.00 96.38 71 ALA A N 1
ATOM 576 C CA . ALA A 1 71 ? -5.475 5.727 6.500 1.00 96.38 71 ALA A CA 1
ATOM 577 C C . ALA A 1 71 ? -6.414 4.506 6.549 1.00 96.38 71 ALA A C 1
ATOM 579 O O . ALA A 1 71 ? -6.953 4.190 7.610 1.00 96.38 71 ALA A O 1
ATOM 580 N N . ILE A 1 72 ? -6.575 3.779 5.435 1.00 94.62 72 ILE A N 1
ATOM 581 C CA . ILE A 1 72 ? -7.446 2.591 5.356 1.00 94.62 72 ILE A CA 1
ATOM 582 C C . ILE A 1 72 ? -6.992 1.511 6.346 1.00 94.62 72 ILE A C 1
ATOM 584 O O . ILE A 1 72 ? -7.790 1.017 7.147 1.00 94.62 72 ILE A O 1
ATOM 588 N N . LEU A 1 73 ? -5.707 1.153 6.315 1.00 95.25 73 LEU A N 1
ATOM 589 C CA . LEU A 1 73 ? -5.142 0.124 7.186 1.00 95.25 73 LEU A CA 1
ATOM 590 C C . LEU A 1 73 ? -5.099 0.581 8.646 1.00 95.25 73 LEU A C 1
ATOM 592 O O . LEU A 1 73 ? -5.363 -0.225 9.536 1.00 95.25 73 LEU A O 1
ATOM 596 N N . GLY A 1 74 ? -4.839 1.866 8.895 1.00 94.88 74 GLY A N 1
ATOM 597 C CA . GLY A 1 74 ? -4.872 2.456 10.231 1.00 94.88 74 GLY A CA 1
ATOM 598 C C . GLY A 1 74 ? -6.252 2.344 10.878 1.00 94.88 74 GLY A C 1
ATOM 599 O O . GLY A 1 74 ? -6.375 1.832 11.991 1.00 94.88 74 GLY A O 1
ATOM 600 N N . VAL A 1 75 ? -7.311 2.730 10.159 1.00 94.69 75 VAL A N 1
ATOM 601 C CA . VAL A 1 75 ? -8.696 2.596 10.642 1.00 94.69 75 VAL A CA 1
ATOM 602 C C . VAL A 1 75 ? -9.084 1.121 10.816 1.00 94.69 75 VAL A C 1
ATOM 604 O O . VAL A 1 75 ? -9.712 0.753 11.814 1.00 94.69 75 VAL A O 1
ATOM 607 N N . ALA A 1 76 ? -8.679 0.243 9.894 1.00 91.62 76 ALA A N 1
ATOM 608 C CA . ALA A 1 76 ? -8.945 -1.192 9.998 1.00 91.62 76 ALA A CA 1
ATOM 609 C C . ALA A 1 76 ? -8.242 -1.847 11.206 1.00 91.62 76 ALA A C 1
ATOM 611 O O . ALA A 1 76 ? -8.817 -2.722 11.859 1.00 91.62 76 ALA A O 1
ATOM 612 N N . ALA A 1 77 ? -7.017 -1.424 11.529 1.00 92.38 77 ALA A N 1
ATOM 613 C CA . ALA A 1 77 ? -6.288 -1.886 12.707 1.00 92.38 77 ALA A CA 1
ATOM 614 C C . ALA A 1 77 ? -6.917 -1.354 14.002 1.00 92.38 77 ALA A C 1
ATOM 616 O O . ALA A 1 77 ? -7.109 -2.118 14.950 1.00 92.38 77 ALA A O 1
ATOM 617 N N . TRP A 1 78 ? -7.306 -0.075 14.021 1.00 94.44 78 TRP A N 1
ATOM 618 C CA . TRP A 1 78 ? -7.969 0.545 15.168 1.00 94.44 78 TRP A CA 1
ATOM 619 C C . TRP A 1 78 ? -9.284 -0.152 15.524 1.00 94.44 78 TRP A C 1
ATOM 621 O O . TRP A 1 78 ? -9.498 -0.524 16.675 1.00 94.44 78 TRP A O 1
ATOM 631 N N . THR A 1 79 ? -10.146 -0.382 14.532 1.00 91.50 79 THR A N 1
ATOM 632 C CA . THR A 1 79 ? -11.447 -1.049 14.724 1.00 91.50 79 THR A CA 1
ATOM 633 C C . THR A 1 79 ? -11.299 -2.464 15.290 1.00 91.50 79 THR A C 1
ATOM 635 O O . THR A 1 79 ? -12.003 -2.807 16.234 1.00 91.50 79 THR A O 1
ATOM 638 N N . ARG A 1 80 ? -10.322 -3.253 14.817 1.00 89.94 80 ARG A N 1
ATOM 639 C CA . ARG A 1 80 ? -10.000 -4.567 15.416 1.00 89.94 80 ARG A CA 1
ATOM 640 C C . ARG A 1 80 ? -9.500 -4.453 16.858 1.00 89.94 80 ARG A C 1
ATOM 642 O O . ARG A 1 80 ? -9.801 -5.309 17.686 1.00 89.94 80 ARG A O 1
ATOM 649 N N . GLY A 1 81 ? -8.733 -3.407 17.164 1.00 93.25 81 GLY A N 1
ATOM 650 C CA . GLY A 1 81 ? -8.302 -3.113 18.530 1.00 93.25 81 GLY A CA 1
ATOM 651 C C . GLY A 1 81 ? -9.488 -2.850 19.458 1.00 93.25 81 GLY A C 1
ATOM 652 O O . GLY A 1 81 ? -9.545 -3.418 20.546 1.00 93.25 81 GLY A O 1
ATOM 653 N N . GLN A 1 82 ? -10.462 -2.057 19.004 1.00 95.12 82 GLN A N 1
ATOM 654 C CA . GLN A 1 82 ? -11.691 -1.791 19.758 1.00 95.12 82 GLN A CA 1
ATOM 655 C C . GLN A 1 82 ? -12.497 -3.073 19.994 1.00 95.12 82 GLN A C 1
ATOM 657 O O . GLN A 1 82 ? -12.822 -3.365 21.141 1.00 95.12 82 GLN A O 1
ATOM 662 N N . GLU A 1 83 ? -12.716 -3.886 18.953 1.00 91.50 83 GLU A N 1
ATOM 663 C CA . GLU A 1 83 ? -13.398 -5.188 19.063 1.00 91.50 83 GLU A CA 1
ATOM 664 C C . GLU A 1 83 ? -12.763 -6.064 20.167 1.00 91.50 83 GLU A C 1
ATOM 666 O O . GLU A 1 83 ? -13.472 -6.662 20.978 1.00 91.50 83 GLU A O 1
ATOM 671 N N . LYS A 1 84 ? -11.424 -6.074 20.273 1.00 92.19 84 LYS A N 1
ATOM 672 C CA . LYS A 1 84 ? -10.719 -6.841 21.311 1.00 92.19 84 LYS A CA 1
ATOM 673 C C . LYS A 1 84 ? -10.834 -6.234 22.712 1.00 92.19 84 LYS A C 1
ATOM 675 O O . LYS A 1 84 ? -10.947 -6.971 23.692 1.00 92.19 84 LYS A O 1
ATOM 680 N N . VAL A 1 85 ? -10.786 -4.908 22.829 1.00 96.31 85 VAL A N 1
ATOM 681 C CA . VAL A 1 85 ? -10.958 -4.212 24.117 1.00 96.31 85 VAL A CA 1
ATOM 682 C C . VAL A 1 85 ? -12.351 -4.478 24.687 1.00 96.31 85 VAL A C 1
ATOM 684 O O . VAL A 1 85 ? -12.480 -4.739 25.883 1.00 96.31 85 VAL A O 1
ATOM 687 N N . GLU A 1 86 ? -13.384 -4.461 23.845 1.00 95.44 86 GLU A N 1
ATOM 688 C CA . GLU A 1 86 ? -14.754 -4.749 24.272 1.00 95.44 86 GLU A CA 1
ATOM 689 C C . GLU A 1 86 ? -14.934 -6.198 24.729 1.00 95.44 86 GLU A C 1
ATOM 691 O O . GLU A 1 86 ? -15.559 -6.432 25.763 1.00 95.44 86 GLU A O 1
ATOM 696 N N . GLU A 1 87 ? -14.333 -7.160 24.026 1.00 94.75 87 GLU A N 1
ATOM 697 C CA . GLU A 1 87 ? -14.322 -8.572 24.429 1.00 94.75 87 GLU A CA 1
ATOM 698 C C . GLU A 1 87 ? -13.719 -8.748 25.834 1.00 94.75 87 GLU A C 1
ATOM 700 O O . GLU A 1 87 ? -14.327 -9.367 26.708 1.00 94.75 87 GLU A O 1
ATOM 705 N N . VAL A 1 88 ? -12.554 -8.137 26.088 1.00 96.06 88 VAL A N 1
ATOM 706 C CA . VAL A 1 88 ? -11.884 -8.190 27.400 1.00 96.06 88 VAL A CA 1
ATOM 707 C C . VAL A 1 88 ? -12.704 -7.480 28.482 1.00 96.06 88 VAL A C 1
ATOM 709 O O . VAL A 1 88 ? -12.755 -7.952 29.618 1.00 96.06 88 VAL A O 1
ATOM 712 N N . ARG A 1 89 ? -13.352 -6.354 28.156 1.00 95.44 89 ARG A N 1
ATOM 713 C CA . ARG A 1 89 ? -14.232 -5.628 29.085 1.00 95.44 89 ARG A CA 1
ATOM 714 C C . ARG A 1 89 ? -15.415 -6.495 29.515 1.00 95.44 89 ARG A C 1
ATOM 716 O O . ARG A 1 89 ? -15.684 -6.585 30.708 1.00 95.44 89 ARG A O 1
ATOM 723 N N . ASN A 1 90 ? -16.080 -7.149 28.566 1.00 93.44 90 ASN A N 1
ATOM 724 C CA . ASN A 1 90 ? -17.236 -8.003 28.841 1.00 93.44 90 ASN A CA 1
ATOM 725 C C . ASN A 1 90 ? -16.839 -9.256 29.637 1.00 93.44 90 ASN A C 1
ATOM 727 O O . ASN A 1 90 ? -17.566 -9.657 30.538 1.00 93.44 90 ASN A O 1
ATOM 731 N N . ALA A 1 91 ? -15.664 -9.833 29.366 1.00 91.25 91 ALA A N 1
ATOM 732 C CA . ALA A 1 91 ? -15.142 -10.971 30.122 1.00 91.25 91 ALA A CA 1
ATOM 733 C C . ALA A 1 91 ? -14.838 -10.649 31.597 1.00 91.25 91 ALA A C 1
ATOM 735 O O . ALA A 1 91 ? -14.877 -11.547 32.424 1.00 91.25 91 ALA A O 1
ATOM 736 N N . LYS A 1 92 ? -14.529 -9.388 31.931 1.00 87.69 92 LYS A N 1
ATOM 737 C CA . LYS A 1 92 ? -14.305 -8.942 33.319 1.00 87.69 92 LYS A CA 1
ATOM 738 C C . LYS A 1 92 ? -15.590 -8.580 34.069 1.00 87.69 92 LYS A C 1
ATOM 740 O O . LYS A 1 92 ? -15.538 -8.404 35.281 1.00 87.69 92 LYS A O 1
ATOM 745 N N . ALA A 1 93 ? -16.690 -8.363 33.350 1.00 78.56 93 ALA A N 1
ATOM 746 C CA . ALA A 1 93 ? -17.973 -7.965 33.927 1.00 78.56 93 ALA A CA 1
ATOM 747 C C . ALA A 1 93 ? -18.847 -9.165 34.341 1.00 78.56 93 ALA A C 1
ATOM 749 O O . ALA A 1 93 ? -19.825 -8.968 35.058 1.00 78.56 93 ALA A O 1
ATOM 750 N N . ASN A 1 94 ? -18.486 -10.371 33.890 1.00 64.25 94 ASN A N 1
ATOM 751 C CA . ASN A 1 94 ? -19.095 -11.653 34.249 1.00 64.25 94 ASN A CA 1
ATOM 752 C C . ASN A 1 94 ? -18.205 -12.407 35.241 1.00 64.25 94 ASN A C 1
ATOM 754 O O . ASN A 1 94 ? -18.764 -13.214 36.013 1.00 64.25 94 ASN A O 1
#

Secondary structure (DSSP, 8-state):
--HHHHS-TTHHHHTHHHHHHHHHHHHHHIIIIIHHHHHHHHHHHHHSS--S----STTHHHHHHHHHHHHHHHHHHHHHHHHHHHHHHHHHH-

Sequence (94 aa):
MVMAKWFGDDWMRTQWRPMMAIVYMIINLCDFLVFPIVWTLLQIHGEGKVAQQWVPLTLSNGGLFHMAFGAILGVAAWTRGQEKVEEVRNAKAN

pLDDT: mean 87.87, std 11.27, range [51.81, 97.5]

Radius of gyration: 20.74 Å; chains: 1; bounding box: 49×32×60 Å

Organism: NCBI:txid1703778